Protein AF-A0A0U9HB97-F1 (afdb_monomer_lite)

Foldseek 3Di:
DDDFDKDADPVFDQPDVVGGDGIDGDDLFQWQWWWQDDPPDTFTDTDGDDPPDDLQNSLQVLCDAPVVRSTHRLDPNVWDWDWDDDPLEIEIETDDQDELDLDPSSVSSVLRSLVNSVSVRHQWYQYPNYDDQDRHPDRNVDIDGRDPDTPDDDDD

Sequence (156 aa):
MLKQPFFNNQEGIDFGQFGTIHELALTKTKAAYKLYSDEQNNLLVEVPLDEYTTIEEALAEMQIGEEDYNVFPTVPGKMEFSVVTRGEQLDISLDNEVVIEDSRTGTIMIEAILMTAKSFGYDFVKINNISGDRVGYYDVSEPLRVPDAVNPIMLH

Radius of gyration: 17.99 Å; chains: 1; bounding box: 45×34×54 Å

pLDDT: mean 87.19, std 12.48, range [35.88, 98.25]

Secondary structure (DSSP, 8-state):
-----EEEEEEEEE-GGG-EEEEEE-----EEEEEEE-SS-EEEEEEE--TT--HHHHHHHTT--BGGGTEE-SS-TT-EEEEEEETTEEEEEEES-----SSHHHHHHHHHHHHHHHHTT-SEEEEES-SSSEETTEETTSPEEPPSSSS-----

Organism: NCBI:txid171693

Structure (mmCIF, N/CA/C/O backbone):
data_AF-A0A0U9HB97-F1
#
_entry.id   AF-A0A0U9HB97-F1
#
loop_
_atom_site.group_PDB
_atom_site.id
_atom_site.type_symbol
_atom_site.label_atom_id
_atom_site.label_alt_id
_atom_site.label_comp_id
_atom_site.label_asym_id
_atom_site.label_entity_id
_atom_site.label_seq_id
_atom_site.pdbx_PDB_ins_code
_atom_site.Cartn_x
_atom_site.Cartn_y
_atom_site.Cartn_z
_atom_site.occupancy
_atom_site.B_iso_or_equiv
_atom_site.auth_seq_id
_atom_site.auth_comp_id
_atom_site.auth_asym_id
_atom_site.auth_atom_id
_atom_site.pdbx_PDB_model_num
ATOM 1 N N . MET A 1 1 ? -27.021 -5.650 8.195 1.00 35.88 1 MET A N 1
ATOM 2 C CA . MET A 1 1 ? -26.335 -5.334 9.465 1.00 35.88 1 MET A CA 1
ATOM 3 C C . MET A 1 1 ? -25.040 -6.126 9.492 1.00 35.88 1 MET A C 1
ATOM 5 O O . MET A 1 1 ? -25.099 -7.345 9.594 1.00 35.88 1 MET A O 1
ATOM 9 N N . LEU A 1 2 ? -23.902 -5.463 9.288 1.00 41.12 2 LEU A N 1
ATOM 10 C CA . LEU A 1 2 ? -22.579 -6.077 9.425 1.00 41.12 2 LEU A CA 1
ATOM 11 C C . LEU A 1 2 ? -22.306 -6.266 10.922 1.00 41.12 2 LEU A C 1
ATOM 13 O O . LEU A 1 2 ? -22.387 -5.305 11.683 1.00 41.12 2 LEU A O 1
ATOM 17 N N . LYS A 1 3 ? -22.054 -7.503 11.359 1.00 45.22 3 LYS A N 1
ATOM 18 C CA . LYS A 1 3 ? -21.590 -7.769 12.724 1.00 45.22 3 LYS A CA 1
ATOM 19 C C . LYS A 1 3 ? -20.150 -7.272 12.815 1.00 45.22 3 LYS A C 1
ATOM 21 O O . LYS A 1 3 ? -19.281 -7.846 12.166 1.00 45.22 3 LYS A O 1
ATOM 26 N N . GLN A 1 4 ? -19.916 -6.204 13.572 1.00 53.69 4 GLN A N 1
ATOM 27 C CA . GLN A 1 4 ? -18.555 -5.817 13.930 1.00 53.69 4 GLN A CA 1
ATOM 28 C C . GLN A 1 4 ? -17.955 -6.927 14.811 1.00 53.69 4 GLN A C 1
ATOM 30 O O . GLN A 1 4 ? -18.685 -7.536 15.598 1.00 53.69 4 GLN A O 1
ATOM 35 N N . PRO A 1 5 ? -16.673 -7.276 14.644 1.00 58.75 5 PRO A N 1
ATOM 36 C CA . PRO A 1 5 ? -16.002 -8.157 15.582 1.00 58.75 5 PRO A CA 1
ATOM 37 C C . PRO A 1 5 ? -15.849 -7.433 16.925 1.00 58.75 5 PRO A C 1
ATOM 39 O O . PRO A 1 5 ? -15.524 -6.250 16.966 1.00 58.75 5 PRO A O 1
ATOM 42 N N . PHE A 1 6 ? -16.089 -8.141 18.025 1.00 63.50 6 PHE A N 1
ATOM 43 C CA . PHE A 1 6 ? -15.960 -7.598 19.373 1.00 63.50 6 PHE A CA 1
ATOM 44 C C . PHE A 1 6 ? -15.144 -8.547 20.244 1.00 63.50 6 PHE A C 1
ATOM 46 O O . PHE A 1 6 ? -15.294 -9.769 20.147 1.00 63.50 6 PHE A O 1
ATOM 53 N N . PHE A 1 7 ? -14.304 -7.993 21.116 1.00 64.44 7 PHE A N 1
ATOM 54 C CA . PHE A 1 7 ? -13.754 -8.755 22.234 1.00 64.44 7 PHE A CA 1
ATOM 55 C C . PHE A 1 7 ? -14.769 -8.728 23.379 1.00 64.44 7 PHE A C 1
ATOM 57 O O . PHE A 1 7 ? -15.202 -7.648 23.777 1.00 64.44 7 PHE A O 1
ATOM 64 N N . ASN A 1 8 ? -15.150 -9.897 23.896 1.00 69.81 8 ASN A N 1
ATOM 65 C CA . ASN A 1 8 ? -16.140 -10.020 24.964 1.00 69.81 8 ASN A CA 1
ATOM 66 C C . ASN A 1 8 ? -15.488 -10.603 26.221 1.00 69.81 8 ASN A C 1
ATOM 68 O O . ASN A 1 8 ? -14.984 -11.727 26.186 1.00 69.81 8 ASN A O 1
ATOM 72 N N . ASN A 1 9 ? -15.532 -9.855 27.325 1.00 74.50 9 ASN A N 1
ATOM 73 C CA . ASN A 1 9 ? -15.156 -10.348 28.645 1.00 74.50 9 ASN A CA 1
ATOM 74 C C . ASN A 1 9 ? -16.341 -10.204 29.606 1.00 74.50 9 ASN A C 1
ATOM 76 O O . ASN A 1 9 ? -16.720 -9.093 29.979 1.00 74.50 9 ASN A O 1
ATOM 80 N N . GLN A 1 10 ? -16.895 -11.337 30.046 1.00 72.94 10 GLN A N 1
ATOM 81 C CA . GLN A 1 10 ? -18.055 -11.364 30.941 1.00 72.94 10 GLN A CA 1
ATOM 82 C C . GLN A 1 10 ? -17.775 -10.699 32.294 1.00 72.94 10 GLN A C 1
ATOM 84 O O . GLN A 1 10 ? -18.675 -10.081 32.856 1.00 72.94 10 GLN A O 1
ATOM 89 N N . GLU A 1 11 ? -16.539 -10.776 32.792 1.00 83.06 11 GLU A N 1
ATOM 90 C CA . GLU A 1 11 ? -16.145 -10.114 34.043 1.00 83.06 11 GLU A CA 1
ATOM 91 C C . GLU A 1 11 ? -15.939 -8.601 33.865 1.00 83.06 11 GLU A C 1
ATOM 93 O O . GLU A 1 11 ? -15.985 -7.849 34.836 1.00 83.06 11 GLU A O 1
ATOM 98 N N . GLY A 1 12 ? -15.782 -8.141 32.619 1.00 79.31 12 GLY A N 1
ATOM 99 C CA . GLY A 1 12 ? -15.389 -6.775 32.305 1.00 79.31 12 GLY A CA 1
ATOM 100 C C . GLY A 1 12 ? -13.933 -6.479 32.672 1.00 79.31 12 GLY A C 1
ATOM 101 O O . GLY A 1 12 ? -13.275 -7.219 33.400 1.00 79.31 12 GLY A O 1
ATOM 102 N N . ILE A 1 13 ? -13.394 -5.399 32.117 1.00 84.75 13 ILE A N 1
ATOM 103 C CA . ILE A 1 13 ? -12.067 -4.874 32.455 1.00 84.75 13 ILE A CA 1
ATOM 104 C C . ILE A 1 13 ? -12.270 -3.470 33.014 1.00 84.75 13 ILE A C 1
ATOM 106 O O . ILE A 1 13 ? -12.926 -2.647 32.377 1.00 84.75 13 ILE A O 1
ATOM 110 N N . ASP A 1 14 ? -11.742 -3.196 34.205 1.00 87.19 14 ASP A N 1
ATOM 111 C CA . ASP A 1 14 ? -11.797 -1.866 34.814 1.00 87.19 14 ASP A CA 1
ATOM 112 C C . ASP A 1 14 ? -10.724 -0.946 34.206 1.00 87.19 14 ASP A C 1
ATOM 114 O O . ASP A 1 14 ? -9.526 -1.198 34.339 1.00 87.19 14 ASP A O 1
ATOM 118 N N . PHE A 1 15 ? -11.161 0.126 33.541 1.00 86.56 15 PHE A N 1
ATOM 119 C CA . PHE A 1 15 ? -10.311 1.172 32.963 1.00 86.56 15 PHE A CA 1
ATOM 120 C C . PHE A 1 15 ? -10.223 2.421 33.862 1.00 86.56 15 PHE A C 1
ATOM 122 O O . PHE A 1 15 ? -9.933 3.530 33.399 1.00 86.56 15 PHE A O 1
ATOM 129 N N . GLY A 1 16 ? -10.478 2.268 35.164 1.00 86.62 16 GLY A N 1
ATOM 130 C CA . GLY A 1 16 ? -10.368 3.329 36.157 1.00 86.62 16 GLY A CA 1
ATOM 131 C C . GLY A 1 16 ? -11.415 4.415 35.928 1.00 86.62 16 GLY A C 1
ATOM 132 O O . GLY A 1 16 ? -12.612 4.186 36.075 1.00 86.62 16 GLY A O 1
ATOM 133 N N . GLN A 1 17 ? -10.980 5.617 35.542 1.00 85.56 17 GLN A N 1
ATOM 134 C CA . GLN A 1 17 ? -11.883 6.760 35.331 1.00 85.56 17 GLN A CA 1
ATOM 135 C C . GLN A 1 17 ? -12.908 6.553 34.204 1.00 85.56 17 GLN A C 1
ATOM 137 O O . GLN A 1 17 ? -13.912 7.259 34.154 1.00 85.56 17 GLN A O 1
ATOM 142 N N . PHE A 1 18 ? -12.659 5.596 33.307 1.00 79.25 18 PHE A N 1
ATOM 143 C CA . PHE A 1 18 ? -13.569 5.236 32.219 1.00 79.25 18 PHE A CA 1
ATOM 144 C C . PHE A 1 18 ? -14.548 4.111 32.601 1.00 79.25 18 PHE A C 1
ATOM 146 O O . PHE A 1 18 ? -15.438 3.789 31.817 1.00 79.25 18 PHE A O 1
ATOM 153 N N . GLY A 1 19 ? -14.423 3.554 33.812 1.00 88.31 19 GLY A N 1
ATOM 154 C CA . GLY A 1 19 ? -15.270 2.483 34.330 1.00 88.31 19 GLY A CA 1
ATOM 155 C C . GLY A 1 19 ? -14.962 1.107 33.738 1.00 88.31 19 GLY A C 1
ATOM 156 O O . GLY A 1 19 ? -13.938 0.887 33.091 1.00 88.31 19 GLY A O 1
ATOM 157 N N . THR A 1 20 ? -15.866 0.159 33.984 1.00 88.25 20 THR A N 1
ATOM 158 C CA . THR A 1 20 ? -15.747 -1.221 33.504 1.00 88.25 20 THR A CA 1
ATOM 159 C C . THR A 1 20 ? -16.248 -1.349 32.067 1.00 88.25 20 THR A C 1
ATOM 161 O O . THR A 1 20 ? -17.405 -1.050 31.773 1.00 88.25 20 THR A O 1
ATOM 164 N N . ILE A 1 21 ? -15.384 -1.832 31.176 1.00 85.06 21 ILE A N 1
ATOM 165 C CA . ILE A 1 21 ? -15.699 -2.107 29.772 1.00 85.06 21 ILE A CA 1
ATOM 166 C C . ILE A 1 21 ? -15.878 -3.617 29.598 1.00 85.06 21 ILE A C 1
ATOM 168 O O . ILE A 1 21 ? -14.998 -4.399 29.957 1.00 85.06 21 ILE A O 1
ATOM 172 N N . HIS A 1 22 ? -17.016 -4.029 29.039 1.00 82.50 22 HIS A N 1
ATOM 173 C CA . HIS A 1 22 ? -17.347 -5.442 28.789 1.00 82.50 22 HIS A CA 1
ATOM 174 C C . HIS A 1 22 ? -17.145 -5.859 27.329 1.00 82.50 22 HIS A C 1
ATOM 176 O O . HIS A 1 22 ? -16.932 -7.037 27.039 1.00 82.50 22 HIS A O 1
ATOM 182 N N . GLU A 1 23 ? -17.198 -4.885 26.420 1.00 79.31 23 GLU A N 1
ATOM 183 C CA . GLU A 1 23 ? -17.139 -5.095 24.983 1.00 79.31 23 GLU A CA 1
ATOM 184 C C . GLU A 1 23 ? -16.276 -4.008 24.335 1.00 79.31 23 GLU A C 1
ATOM 186 O O . GLU A 1 23 ? -16.447 -2.821 24.619 1.00 79.31 23 GLU A O 1
ATOM 191 N N . LEU A 1 24 ? -15.348 -4.415 23.469 1.00 74.56 24 LEU A N 1
ATOM 192 C CA . LEU A 1 24 ? -14.547 -3.501 22.656 1.00 74.56 24 LEU A CA 1
ATOM 193 C C . LEU A 1 24 ? -14.848 -3.758 21.181 1.00 74.56 24 LEU A C 1
ATOM 195 O O . LEU A 1 24 ? -14.612 -4.865 20.689 1.00 74.56 24 LEU A O 1
ATOM 199 N N . ALA A 1 25 ? -15.361 -2.740 20.489 1.00 68.19 25 ALA A N 1
ATOM 200 C CA . ALA A 1 25 ? -15.573 -2.788 19.048 1.00 68.19 25 ALA A CA 1
ATOM 201 C C . ALA A 1 25 ? -14.226 -2.838 18.329 1.00 68.19 25 ALA A C 1
ATOM 203 O O . ALA A 1 25 ? -13.415 -1.922 18.453 1.00 68.19 25 ALA A O 1
ATOM 204 N N . LEU A 1 26 ? -13.990 -3.903 17.567 1.00 64.31 26 LEU A N 1
ATOM 205 C CA . LEU A 1 26 ? -12.851 -3.988 16.666 1.00 64.31 26 LEU A CA 1
ATOM 206 C C . LEU A 1 26 ? -13.286 -3.409 15.319 1.00 64.31 26 LEU A C 1
ATOM 208 O O . LEU A 1 26 ? -13.838 -4.102 14.463 1.00 64.31 26 LEU A O 1
ATOM 212 N N . THR A 1 27 ? -13.068 -2.113 15.127 1.00 63.31 27 THR A N 1
ATOM 213 C CA . THR A 1 27 ? -13.231 -1.483 13.815 1.00 63.31 27 THR A CA 1
ATOM 214 C C . THR A 1 27 ? -12.015 -1.777 12.954 1.00 63.31 27 THR A C 1
ATOM 216 O O . THR A 1 27 ? -10.903 -1.372 13.278 1.00 63.31 27 THR A O 1
ATOM 219 N N . LYS A 1 28 ? -12.232 -2.474 11.835 1.00 67.12 28 LYS A N 1
ATOM 220 C CA . LYS A 1 28 ? -11.232 -2.590 10.774 1.00 67.12 28 LYS A CA 1
ATOM 221 C C . LYS A 1 28 ? -11.194 -1.242 10.052 1.00 67.12 28 LYS A C 1
ATOM 223 O O . LYS A 1 28 ? -12.081 -0.949 9.254 1.00 67.12 28 LYS A O 1
ATOM 228 N N . THR A 1 29 ? -10.245 -0.390 10.411 1.00 83.19 29 THR A N 1
ATOM 229 C CA . THR A 1 29 ? -10.062 0.912 9.768 1.00 83.19 29 THR A CA 1
ATOM 230 C C . THR A 1 29 ? -9.245 0.741 8.497 1.00 83.19 29 THR A C 1
ATOM 232 O O . THR A 1 29 ? -8.261 0.000 8.473 1.00 83.19 29 THR A O 1
ATOM 235 N N . LYS A 1 30 ? -9.669 1.416 7.426 1.00 94.62 30 LYS A N 1
ATOM 236 C CA . LYS A 1 30 ? -8.842 1.564 6.228 1.00 94.62 30 LYS A CA 1
ATOM 237 C C . LYS A 1 30 ? -7.597 2.357 6.607 1.00 94.62 30 LYS A C 1
ATOM 239 O O . LYS A 1 30 ? -7.680 3.288 7.409 1.00 94.62 30 LYS A O 1
ATOM 244 N N . ALA A 1 31 ? -6.461 1.978 6.048 1.00 95.94 31 ALA A N 1
ATOM 245 C CA . ALA A 1 31 ? -5.199 2.640 6.319 1.00 95.94 31 ALA A CA 1
ATOM 246 C C . ALA A 1 31 ? -4.316 2.645 5.072 1.00 95.94 31 ALA A C 1
ATOM 248 O O . ALA A 1 31 ? -4.285 1.672 4.317 1.00 95.94 31 ALA A O 1
ATOM 249 N N . ALA A 1 32 ? -3.571 3.731 4.896 1.00 97.31 32 ALA A N 1
ATOM 250 C CA . ALA A 1 32 ? -2.401 3.759 4.032 1.00 97.31 32 ALA A CA 1
ATOM 251 C C . ALA A 1 32 ? -1.169 3.405 4.870 1.00 97.31 32 ALA A C 1
ATOM 253 O O . ALA A 1 32 ? -1.092 3.768 6.041 1.00 97.31 32 ALA A O 1
ATOM 254 N N . TYR A 1 33 ? -0.196 2.709 4.288 1.00 97.50 33 TYR A N 1
ATOM 255 C CA . TYR A 1 33 ? 1.066 2.416 4.967 1.00 97.50 33 TYR A CA 1
ATOM 256 C C . TYR A 1 33 ? 2.197 3.288 4.421 1.00 97.50 33 TYR A C 1
ATOM 258 O O . TYR A 1 33 ? 2.492 3.266 3.225 1.00 97.50 33 TYR A O 1
ATOM 266 N N . LYS A 1 34 ? 2.841 4.044 5.314 1.00 97.62 34 LYS A N 1
ATOM 267 C CA . LYS A 1 34 ? 3.973 4.941 5.021 1.00 97.62 34 LYS A CA 1
ATOM 268 C C . LYS A 1 34 ? 5.227 4.487 5.771 1.00 97.62 34 LYS A C 1
ATOM 270 O O . LYS A 1 34 ? 5.152 3.610 6.629 1.00 97.62 34 LYS A O 1
ATOM 275 N N . LEU A 1 35 ? 6.383 5.063 5.448 1.00 97.06 35 LEU A N 1
ATOM 276 C CA . LEU A 1 35 ? 7.653 4.707 6.075 1.00 97.06 35 LEU A CA 1
ATOM 277 C C . LEU A 1 35 ? 7.959 5.689 7.202 1.00 97.06 35 LEU A C 1
ATOM 279 O O . LEU A 1 35 ? 8.272 6.843 6.942 1.00 97.06 35 LEU A O 1
ATOM 283 N N . TYR A 1 36 ? 7.946 5.225 8.443 1.00 96.19 36 TYR A N 1
ATOM 284 C CA . TYR A 1 36 ? 8.617 5.917 9.533 1.00 96.19 36 TYR A CA 1
ATOM 285 C C . TYR A 1 36 ? 10.107 5.565 9.511 1.00 96.19 36 TYR A C 1
ATOM 287 O O . TYR A 1 36 ? 10.465 4.382 9.519 1.00 96.19 36 TYR A O 1
ATOM 295 N N . SER A 1 37 ? 10.978 6.572 9.498 1.00 94.19 37 SER A N 1
ATOM 296 C CA . SER A 1 37 ? 12.426 6.359 9.525 1.00 94.19 37 SER A CA 1
ATOM 297 C C . SER A 1 37 ? 13.119 7.330 10.470 1.00 94.19 37 SER A C 1
ATOM 299 O O . SER A 1 37 ? 13.044 8.538 10.283 1.00 94.19 37 SER A O 1
ATOM 301 N N . ASP A 1 38 ? 13.886 6.799 11.418 1.00 92.88 38 ASP A N 1
ATOM 302 C CA . ASP A 1 38 ? 14.805 7.569 12.262 1.00 92.88 38 ASP A CA 1
ATOM 303 C C . ASP A 1 38 ? 16.223 6.964 12.217 1.00 92.88 38 ASP A C 1
ATOM 305 O O . ASP A 1 38 ? 16.525 6.125 11.365 1.00 92.88 38 ASP A O 1
ATOM 309 N N . GLU A 1 39 ? 17.125 7.404 13.099 1.00 88.12 39 GLU A N 1
ATOM 310 C CA . GLU A 1 39 ? 18.510 6.906 13.137 1.00 88.12 39 GLU A CA 1
ATOM 311 C C . GLU A 1 39 ? 18.619 5.392 13.399 1.00 88.12 39 GLU A C 1
ATOM 313 O O . GLU A 1 39 ? 19.646 4.785 13.094 1.00 88.12 39 GLU A O 1
ATOM 318 N N . GLN A 1 40 ? 17.594 4.779 13.993 1.00 85.62 40 GLN A N 1
ATOM 319 C CA . GLN A 1 40 ? 17.631 3.420 14.537 1.00 85.62 40 GLN A CA 1
ATOM 320 C C . GLN A 1 40 ? 16.607 2.494 13.873 1.00 85.62 40 GLN A C 1
ATOM 322 O O . GLN A 1 40 ? 16.800 1.278 13.859 1.00 85.62 40 GLN A O 1
ATOM 327 N N . ASN A 1 41 ? 15.536 3.050 13.309 1.00 84.56 41 ASN A N 1
ATOM 328 C CA . ASN A 1 41 ? 14.358 2.312 12.885 1.00 84.56 41 ASN A CA 1
ATOM 329 C C . ASN A 1 41 ? 13.956 2.671 11.455 1.00 84.56 41 ASN A C 1
ATOM 331 O O . ASN A 1 41 ? 14.014 3.823 11.040 1.00 84.56 41 ASN A O 1
ATOM 335 N N . ASN A 1 42 ? 13.496 1.660 10.719 1.00 90.25 42 ASN A N 1
ATOM 336 C CA . ASN A 1 42 ? 12.754 1.806 9.471 1.00 90.25 42 ASN A CA 1
ATOM 337 C C . ASN A 1 42 ? 11.518 0.920 9.600 1.00 90.25 42 ASN A C 1
ATOM 339 O O . ASN A 1 42 ? 11.651 -0.304 9.636 1.00 90.25 42 ASN A O 1
ATOM 343 N N . LEU A 1 43 ? 10.346 1.527 9.745 1.00 94.19 43 LEU A N 1
ATOM 344 C CA . LEU A 1 43 ? 9.105 0.828 10.060 1.00 94.19 43 LEU A CA 1
ATOM 345 C C . LEU A 1 43 ? 8.001 1.298 9.127 1.00 94.19 43 LEU A C 1
ATOM 347 O O . LEU A 1 43 ? 7.792 2.496 8.959 1.00 94.19 43 LEU A O 1
ATOM 351 N N . LEU A 1 44 ? 7.245 0.360 8.570 1.00 96.19 44 LEU A N 1
ATOM 352 C CA . LEU A 1 44 ? 5.965 0.689 7.965 1.00 96.19 44 LEU A CA 1
ATOM 353 C C . LEU A 1 44 ? 4.958 1.010 9.068 1.00 96.19 44 LEU A C 1
ATOM 355 O O . LEU A 1 44 ? 4.736 0.201 9.971 1.00 96.19 44 LEU A O 1
ATOM 359 N N . VAL A 1 45 ? 4.357 2.189 8.993 1.00 95.19 45 VAL A N 1
ATOM 360 C CA . VAL A 1 45 ? 3.366 2.675 9.955 1.00 95.19 45 VAL A CA 1
ATOM 361 C C . VAL A 1 45 ? 2.025 2.867 9.271 1.00 95.19 45 VAL A C 1
ATOM 363 O O . VAL A 1 45 ? 1.960 3.228 8.095 1.00 95.19 45 VAL A O 1
ATOM 366 N N . GLU A 1 46 ? 0.958 2.597 10.014 1.00 94.25 46 GLU A N 1
ATOM 367 C CA . GLU A 1 46 ? -0.407 2.817 9.555 1.00 94.25 46 GLU A CA 1
ATOM 368 C C . GLU A 1 46 ? -0.780 4.298 9.662 1.00 94.25 46 GLU A C 1
ATOM 370 O O . GLU A 1 46 ? -0.573 4.939 10.692 1.00 94.25 46 GLU A O 1
ATOM 375 N N . VAL A 1 47 ? -1.354 4.828 8.589 1.00 94.62 47 VAL A N 1
ATOM 376 C CA . VAL A 1 47 ? -1.976 6.148 8.527 1.00 94.62 47 VAL A CA 1
ATOM 377 C C . VAL A 1 47 ? -3.476 5.914 8.374 1.00 94.62 47 VAL A C 1
ATOM 379 O O . VAL A 1 47 ? -3.905 5.455 7.309 1.00 94.62 47 VAL A O 1
ATOM 382 N N . PRO A 1 48 ? -4.277 6.143 9.432 1.00 94.38 48 PRO A N 1
ATOM 383 C CA . PRO A 1 48 ? -5.716 5.922 9.389 1.00 94.38 48 PRO A CA 1
ATOM 384 C C . PRO A 1 48 ? -6.380 6.769 8.303 1.00 94.38 48 PRO A C 1
ATOM 386 O O . PRO A 1 48 ? -6.088 7.955 8.172 1.00 94.38 48 PRO A O 1
ATOM 389 N N . LEU A 1 49 ? -7.296 6.159 7.557 1.00 95.38 49 LEU A N 1
ATOM 390 C CA . LEU A 1 49 ? -8.082 6.813 6.514 1.00 95.38 49 LEU A CA 1
ATOM 391 C C . LEU A 1 49 ? -9.562 6.838 6.894 1.00 95.38 49 LEU A C 1
ATOM 393 O O . LEU A 1 49 ? -10.038 6.011 7.679 1.00 95.38 49 LEU A O 1
ATOM 397 N N . ASP A 1 50 ? -10.302 7.758 6.281 1.00 92.69 50 ASP A N 1
ATOM 398 C CA . ASP A 1 50 ? -11.751 7.809 6.416 1.00 92.69 50 ASP A CA 1
ATOM 399 C C . ASP A 1 50 ? -12.411 6.541 5.846 1.00 92.69 50 ASP A C 1
ATOM 401 O O . ASP A 1 50 ? -11.941 5.908 4.897 1.00 92.69 50 ASP A O 1
ATOM 405 N N . GLU A 1 51 ? -13.568 6.166 6.400 1.00 87.44 51 GLU A N 1
ATOM 406 C CA . GLU A 1 51 ? -14.295 4.951 5.994 1.00 87.44 51 GLU A CA 1
ATOM 407 C C . GLU A 1 51 ? -14.648 4.949 4.494 1.00 87.44 51 GLU A C 1
ATOM 409 O O . GLU A 1 51 ? -14.674 3.897 3.845 1.00 87.44 51 GLU A O 1
ATOM 414 N N . TYR A 1 52 ? -14.882 6.133 3.925 1.00 91.19 52 TYR A N 1
ATOM 415 C CA . TYR A 1 52 ? -15.279 6.315 2.531 1.00 91.19 52 TYR A CA 1
ATOM 416 C C . TYR A 1 52 ? -14.103 6.463 1.563 1.00 91.19 52 TYR A C 1
ATOM 418 O O . TYR A 1 52 ? -14.343 6.455 0.358 1.00 91.19 52 TYR A O 1
ATOM 426 N N . THR A 1 53 ? -12.862 6.531 2.058 1.00 95.56 53 THR A N 1
ATOM 427 C CA . THR A 1 53 ? -11.669 6.608 1.209 1.00 95.56 53 THR A CA 1
ATOM 428 C C . THR A 1 53 ? -11.594 5.385 0.297 1.00 95.56 53 THR A C 1
ATOM 430 O O . THR A 1 53 ? -11.817 4.245 0.726 1.00 95.56 53 THR A O 1
ATOM 433 N N . THR A 1 54 ? -11.332 5.624 -0.980 1.00 95.69 54 THR A N 1
ATOM 434 C CA . THR A 1 54 ? -11.133 4.610 -2.021 1.00 95.69 54 THR A CA 1
ATOM 435 C C . THR A 1 54 ? -9.703 4.070 -1.994 1.00 95.69 54 THR A C 1
ATOM 437 O O . THR A 1 54 ? -8.823 4.630 -1.339 1.00 95.69 54 THR A O 1
ATOM 440 N N . ILE A 1 55 ? -9.454 2.944 -2.668 1.00 96.12 55 ILE A N 1
ATOM 441 C CA . ILE A 1 55 ? -8.101 2.371 -2.703 1.00 96.12 55 ILE A CA 1
ATOM 442 C C . ILE A 1 55 ? -7.161 3.251 -3.540 1.00 96.12 55 ILE A C 1
ATOM 444 O O . ILE A 1 55 ? -5.989 3.387 -3.212 1.00 96.12 55 ILE A O 1
ATOM 448 N N . GLU A 1 56 ? -7.687 3.914 -4.567 1.00 95.19 56 GLU A N 1
ATOM 449 C CA . GLU A 1 56 ? -6.991 4.893 -5.395 1.00 95.19 56 GLU A CA 1
ATOM 450 C C . GLU A 1 56 ? -6.543 6.103 -4.571 1.00 95.19 56 GLU A C 1
ATOM 452 O O . GLU A 1 56 ? -5.380 6.499 -4.632 1.00 95.19 56 GLU A O 1
ATOM 457 N N . GLU A 1 57 ? -7.439 6.654 -3.750 1.00 95.88 57 GLU A N 1
ATOM 458 C CA . GLU A 1 57 ? -7.108 7.747 -2.830 1.00 95.88 57 GLU A CA 1
ATOM 459 C C . GLU A 1 57 ? -6.080 7.308 -1.780 1.00 95.88 57 GLU A C 1
ATOM 461 O O . GLU A 1 57 ? -5.183 8.078 -1.454 1.00 95.88 57 GLU A O 1
ATOM 466 N N . ALA A 1 58 ? -6.145 6.066 -1.291 1.00 96.81 58 ALA A N 1
ATOM 467 C CA . ALA A 1 58 ? -5.139 5.537 -0.371 1.00 96.81 58 ALA A CA 1
ATOM 468 C C . ALA A 1 58 ? -3.752 5.401 -1.023 1.00 96.81 58 ALA A C 1
ATOM 470 O O . ALA A 1 58 ? -2.746 5.726 -0.397 1.00 96.81 58 ALA A O 1
ATOM 471 N N . LEU A 1 59 ? -3.683 4.952 -2.281 1.00 95.75 59 LEU A N 1
ATOM 472 C CA . LEU A 1 59 ? -2.428 4.902 -3.039 1.00 95.75 59 LEU A CA 1
ATOM 473 C C . LEU A 1 59 ? -1.873 6.309 -3.305 1.00 95.75 59 LEU A C 1
ATOM 475 O O . LEU A 1 59 ? -0.658 6.498 -3.259 1.00 95.75 59 LEU A O 1
ATOM 479 N N . ALA A 1 60 ? -2.741 7.298 -3.535 1.00 95.06 60 ALA A N 1
ATOM 480 C CA . ALA A 1 60 ? -2.342 8.700 -3.631 1.00 95.06 60 ALA A CA 1
ATOM 481 C C . ALA A 1 60 ? -1.839 9.246 -2.282 1.00 95.06 60 ALA A C 1
ATOM 483 O O . ALA A 1 60 ? -0.833 9.946 -2.242 1.00 95.06 60 ALA A O 1
ATOM 484 N N . GLU A 1 61 ? -2.464 8.874 -1.164 1.00 96.56 61 GLU A N 1
ATOM 485 C CA . GLU A 1 61 ? -2.013 9.266 0.177 1.00 96.56 61 GLU A CA 1
ATOM 486 C C . GLU A 1 61 ? -0.599 8.746 0.487 1.00 96.56 61 GLU A C 1
ATOM 488 O O . GLU A 1 61 ? 0.215 9.446 1.088 1.00 96.56 61 GLU A O 1
ATOM 493 N N . MET A 1 62 ? -0.247 7.549 0.005 1.00 97.06 62 MET A N 1
ATOM 494 C CA . MET A 1 62 ? 1.105 6.977 0.138 1.00 97.06 62 MET A CA 1
ATOM 495 C C . MET A 1 62 ? 2.198 7.777 -0.596 1.00 97.06 62 MET A C 1
ATOM 497 O O . MET A 1 62 ? 3.387 7.530 -0.374 1.00 97.06 62 MET A O 1
ATOM 501 N N . GLN A 1 63 ? 1.814 8.728 -1.453 1.00 95.81 63 GLN A N 1
ATOM 502 C CA . GLN A 1 63 ? 2.720 9.648 -2.143 1.00 95.81 63 GLN A CA 1
ATOM 503 C C . GLN A 1 63 ? 3.072 10.892 -1.328 1.00 95.81 63 GLN A C 1
ATOM 505 O O . GLN A 1 63 ? 3.991 11.630 -1.693 1.00 95.81 63 GLN A O 1
ATOM 510 N N . ILE A 1 64 ? 2.346 11.137 -0.238 1.00 96.06 64 ILE A N 1
ATOM 511 C CA . ILE A 1 64 ? 2.457 12.343 0.573 1.00 96.06 64 ILE A CA 1
ATOM 512 C C . ILE A 1 64 ? 3.232 12.014 1.852 1.00 96.06 64 ILE A C 1
ATOM 514 O O . ILE A 1 64 ? 2.844 11.142 2.632 1.00 96.06 64 ILE A O 1
ATOM 518 N N . GLY A 1 65 ? 4.339 12.724 2.066 1.00 94.81 65 GLY A N 1
ATOM 519 C CA . GLY A 1 65 ? 5.131 12.651 3.292 1.00 94.81 65 GLY A CA 1
ATOM 520 C C . GLY A 1 65 ? 4.691 13.660 4.349 1.00 94.81 65 GLY A C 1
ATOM 521 O O . GLY A 1 65 ? 4.154 14.721 4.038 1.00 94.81 65 GLY A O 1
ATOM 522 N N . GLU A 1 66 ? 5.001 13.341 5.598 1.00 94.75 66 GLU A N 1
ATOM 523 C CA . GLU A 1 66 ? 4.852 14.188 6.779 1.00 94.75 66 GLU A CA 1
ATOM 524 C C . GLU A 1 66 ? 6.220 14.255 7.482 1.00 94.75 66 GLU A C 1
ATOM 526 O O . GLU A 1 66 ? 6.436 13.701 8.562 1.00 94.75 66 GLU A O 1
ATOM 531 N N . GLU A 1 67 ? 7.189 14.886 6.812 1.00 93.06 67 GLU A N 1
ATOM 532 C CA . GLU A 1 67 ? 8.610 14.847 7.197 1.00 93.06 67 GLU A CA 1
ATOM 533 C C . GLU A 1 67 ? 8.877 15.420 8.596 1.00 93.06 67 GLU A C 1
ATOM 535 O O . GLU A 1 67 ? 9.759 14.925 9.295 1.00 93.06 67 GLU A O 1
ATOM 540 N N . ASP A 1 68 ? 8.067 16.383 9.051 1.00 94.38 68 ASP A N 1
ATOM 541 C CA . ASP A 1 68 ? 8.126 16.931 10.416 1.00 94.38 68 ASP A CA 1
ATOM 542 C C . ASP A 1 68 ? 7.918 15.854 11.503 1.00 94.38 68 ASP A C 1
ATOM 544 O O . ASP A 1 68 ? 8.329 16.036 12.651 1.00 94.38 68 ASP A O 1
ATOM 548 N N . TYR A 1 69 ? 7.310 14.719 11.142 1.00 93.56 69 TYR A N 1
ATOM 549 C CA . TYR A 1 69 ? 7.075 13.561 12.006 1.00 93.56 69 TYR A CA 1
ATOM 550 C C . TYR A 1 69 ? 7.931 12.342 11.628 1.00 93.56 69 TYR A C 1
ATOM 552 O O . TYR A 1 69 ? 7.674 11.242 12.118 1.00 93.56 69 TYR A O 1
ATOM 560 N N . ASN A 1 70 ? 8.952 12.517 10.780 1.00 96.38 70 ASN A N 1
ATOM 561 C CA . ASN A 1 70 ? 9.780 11.436 10.232 1.00 96.38 70 ASN A CA 1
ATOM 562 C C . ASN A 1 70 ? 8.978 10.363 9.470 1.00 96.38 70 ASN A C 1
ATOM 564 O O . ASN A 1 70 ? 9.391 9.201 9.408 1.00 96.38 70 ASN A O 1
ATOM 568 N N . VAL A 1 71 ? 7.828 10.739 8.899 1.00 96.69 71 VAL A N 1
ATOM 569 C CA . VAL A 1 71 ? 6.999 9.853 8.078 1.00 96.69 71 VAL A CA 1
ATOM 570 C C . VAL A 1 71 ? 7.170 10.233 6.613 1.00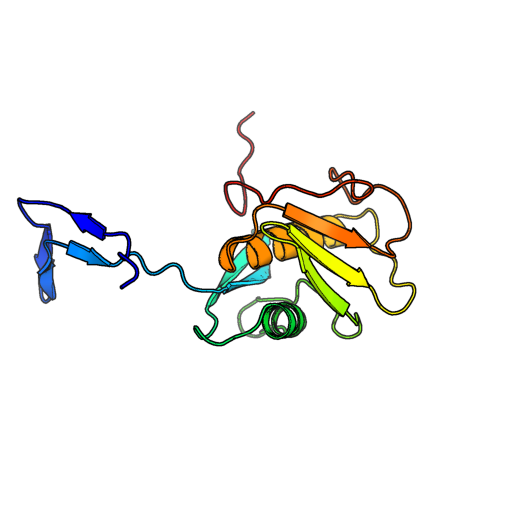 96.69 71 VAL A C 1
ATOM 572 O O . VAL A 1 71 ? 6.835 11.332 6.182 1.00 96.69 71 VAL A O 1
ATOM 575 N N . PHE A 1 72 ? 7.696 9.303 5.832 1.00 96.94 72 PHE A N 1
ATOM 576 C CA . PHE A 1 72 ? 8.088 9.490 4.444 1.00 96.94 72 PHE A CA 1
A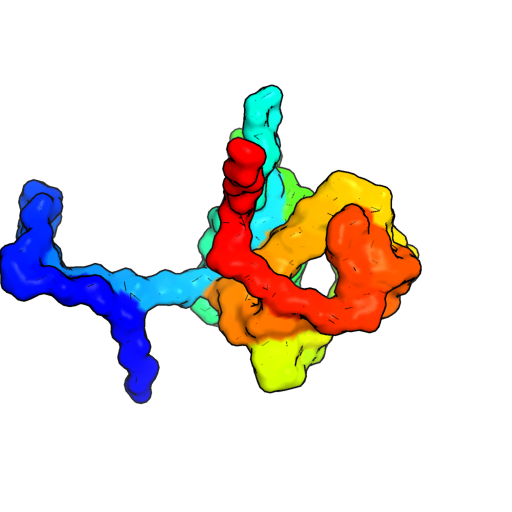TOM 577 C C . PHE A 1 72 ? 7.156 8.721 3.500 1.00 96.94 72 PHE A C 1
ATOM 579 O O . PHE A 1 72 ? 6.616 7.671 3.877 1.00 96.94 72 PHE A O 1
ATOM 586 N N . PRO A 1 73 ? 6.973 9.212 2.261 1.00 96.75 73 PRO A N 1
ATOM 587 C CA . PRO A 1 73 ? 6.150 8.530 1.276 1.00 96.75 73 PRO A CA 1
ATOM 588 C C . PRO A 1 73 ? 6.760 7.171 0.913 1.00 96.75 73 PRO A C 1
ATOM 590 O O . PRO A 1 73 ? 7.973 7.033 0.748 1.00 96.75 73 PRO A O 1
ATOM 593 N N . THR A 1 74 ? 5.906 6.161 0.776 1.00 96.00 74 THR A N 1
ATOM 594 C CA . THR A 1 74 ? 6.280 4.811 0.318 1.00 96.00 74 THR A CA 1
ATOM 595 C C . THR A 1 74 ? 6.070 4.639 -1.176 1.00 96.00 74 THR A C 1
ATOM 597 O O . THR A 1 74 ? 6.638 3.725 -1.766 1.00 96.00 74 THR A O 1
ATOM 600 N N . VAL A 1 75 ? 5.299 5.535 -1.796 1.00 93.44 75 VAL A N 1
ATOM 601 C CA . VAL A 1 75 ? 5.063 5.575 -3.236 1.00 93.44 75 VAL A CA 1
ATOM 602 C C . VAL A 1 75 ? 5.645 6.871 -3.813 1.00 93.44 75 VAL A C 1
ATOM 60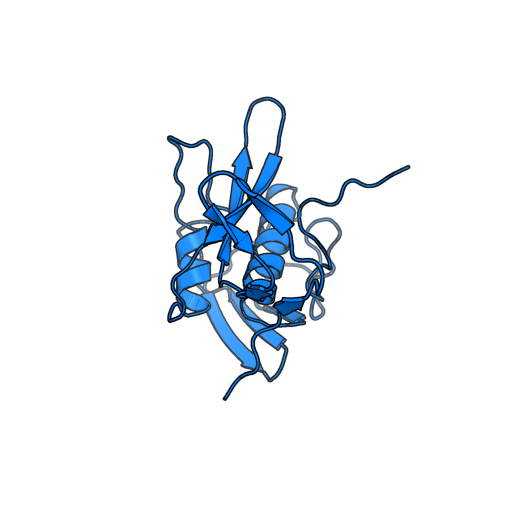4 O O . VAL A 1 75 ? 5.421 7.945 -3.261 1.00 93.44 75 VAL A O 1
ATOM 607 N N . PRO A 1 76 ? 6.379 6.831 -4.936 1.00 89.56 76 PRO A N 1
ATOM 608 C CA . PRO A 1 76 ? 6.862 8.044 -5.590 1.00 89.56 76 PRO A CA 1
ATOM 609 C C . PRO A 1 76 ? 5.712 8.949 -6.062 1.00 89.56 76 PRO A C 1
ATOM 611 O O . PRO A 1 76 ? 4.844 8.508 -6.807 1.00 89.56 76 PRO A O 1
ATOM 614 N N . GLY A 1 77 ? 5.747 10.245 -5.735 1.00 85.81 77 GLY A N 1
ATOM 615 C CA . GLY A 1 77 ? 4.657 11.191 -6.050 1.00 85.81 77 GLY A CA 1
ATOM 616 C C . GLY A 1 77 ? 4.433 11.558 -7.522 1.00 85.81 77 GLY A C 1
ATOM 617 O O . GLY A 1 77 ? 3.663 12.463 -7.818 1.00 85.81 77 GLY A O 1
ATOM 618 N N . LYS A 1 78 ? 5.120 10.898 -8.458 1.00 82.50 78 LYS A N 1
ATOM 619 C CA . LYS A 1 78 ? 4.854 10.990 -9.908 1.00 82.50 78 LYS A CA 1
ATOM 620 C C . LYS A 1 78 ? 4.380 9.661 -10.497 1.00 82.50 78 LYS A C 1
ATOM 622 O O . LYS A 1 78 ? 4.274 9.546 -11.713 1.00 82.50 78 LYS A O 1
ATOM 627 N N . MET A 1 79 ? 4.189 8.649 -9.655 1.00 85.62 79 MET A N 1
ATOM 628 C CA . MET A 1 79 ? 3.708 7.348 -10.086 1.00 85.62 79 MET A CA 1
ATOM 629 C C . MET A 1 79 ? 2.199 7.448 -10.295 1.00 85.62 79 MET A C 1
ATOM 631 O O . MET A 1 79 ? 1.454 7.778 -9.373 1.00 85.62 79 MET A O 1
ATOM 635 N N . GLU A 1 80 ? 1.765 7.211 -11.523 1.00 87.94 80 GLU A N 1
ATOM 636 C CA . GLU A 1 80 ? 0.352 7.139 -11.870 1.00 87.94 80 GLU A CA 1
ATOM 637 C C . GLU A 1 80 ? -0.094 5.676 -11.807 1.00 87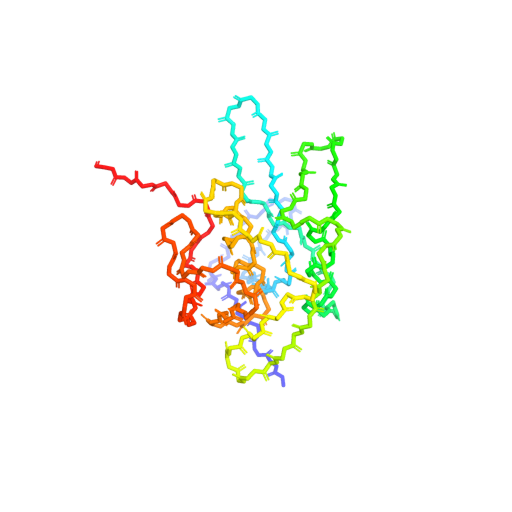.94 80 GLU A C 1
ATOM 639 O O . GLU A 1 80 ? 0.666 4.763 -12.141 1.00 87.94 80 GLU A O 1
ATOM 644 N N . PHE A 1 81 ? -1.322 5.456 -11.343 1.00 87.94 81 PHE A N 1
ATOM 645 C CA . PHE A 1 81 ? -1.889 4.126 -11.181 1.00 87.94 81 PHE A CA 1
ATOM 646 C C . PHE A 1 81 ? -3.297 4.073 -11.741 1.00 87.94 81 PHE A C 1
ATOM 648 O O . PHE A 1 81 ? -4.105 4.975 -11.514 1.00 87.94 81 PHE A O 1
ATOM 655 N N . SER A 1 82 ? -3.625 2.930 -12.325 1.00 91.81 82 SER A N 1
ATOM 656 C CA . SER A 1 82 ? -5.002 2.496 -12.504 1.00 91.81 82 SER A CA 1
ATOM 657 C C . SER A 1 82 ? -5.232 1.202 -11.736 1.00 91.81 82 SER A C 1
ATOM 659 O O . SER A 1 82 ? -4.358 0.333 -11.676 1.00 91.81 82 SER A O 1
ATOM 661 N N . VAL A 1 83 ? -6.406 1.065 -11.122 1.00 94.94 83 VAL A N 1
ATOM 662 C CA . VAL A 1 83 ? -6.748 -0.126 -10.342 1.00 94.94 83 VAL A CA 1
ATOM 663 C C . VAL A 1 83 ? -8.024 -0.779 -10.847 1.00 94.94 83 VAL A C 1
ATOM 665 O O . VAL A 1 83 ? -8.942 -0.121 -11.336 1.00 94.94 83 VAL A O 1
ATOM 668 N N . VAL A 1 84 ? -8.081 -2.102 -10.732 1.00 96.44 84 VAL A N 1
ATOM 669 C CA . VAL A 1 84 ? -9.262 -2.902 -11.051 1.00 96.44 84 VAL A CA 1
ATOM 670 C C . VAL A 1 84 ? -9.468 -3.935 -9.953 1.00 96.44 84 VAL A C 1
ATOM 672 O O . VAL A 1 84 ? -8.593 -4.750 -9.671 1.00 96.44 84 VAL A O 1
ATOM 675 N N . THR A 1 85 ? -10.658 -3.948 -9.362 1.00 94.94 85 THR A N 1
ATOM 676 C CA . THR A 1 85 ? -11.040 -4.965 -8.379 1.00 94.94 85 THR A CA 1
ATOM 677 C C . THR A 1 85 ? -11.559 -6.227 -9.068 1.00 94.94 85 THR A C 1
ATOM 679 O O . THR A 1 85 ? -12.471 -6.167 -9.897 1.00 94.94 85 THR A O 1
ATOM 682 N N . ARG A 1 86 ? -11.024 -7.392 -8.685 1.00 93.06 86 ARG A N 1
ATOM 683 C CA . ARG A 1 86 ? -11.448 -8.718 -9.162 1.00 93.06 86 ARG A CA 1
ATOM 684 C C . ARG A 1 86 ? -11.711 -9.655 -7.985 1.00 93.06 86 ARG A C 1
ATOM 686 O O . ARG A 1 86 ? -10.884 -10.492 -7.635 1.00 93.06 86 ARG A O 1
ATOM 693 N N . GLY A 1 87 ? -12.887 -9.522 -7.373 1.00 93.50 87 GLY A N 1
ATOM 694 C CA . GLY A 1 87 ? -13.233 -10.288 -6.173 1.00 93.50 87 GLY A CA 1
ATOM 695 C C . GLY A 1 87 ? -12.326 -9.901 -5.005 1.00 93.50 87 GLY A C 1
ATOM 696 O O . GLY A 1 87 ? -12.344 -8.751 -4.581 1.00 93.50 87 GLY A O 1
ATOM 697 N N . GLU A 1 88 ? -11.529 -10.850 -4.519 1.00 94.69 88 GLU A N 1
ATOM 698 C CA . GLU A 1 88 ? -10.576 -10.664 -3.410 1.00 94.69 88 GLU A CA 1
ATOM 699 C C . GLU A 1 88 ? -9.196 -10.159 -3.877 1.00 94.69 88 GLU A C 1
ATOM 701 O O . GLU A 1 88 ? -8.317 -9.909 -3.050 1.00 94.69 88 GLU A O 1
ATOM 706 N N . GLN A 1 89 ? -8.993 -9.993 -5.190 1.00 98.19 89 GLN A N 1
ATOM 707 C CA . GLN A 1 89 ? -7.749 -9.498 -5.779 1.00 98.19 89 GLN A CA 1
ATOM 708 C C . GLN A 1 89 ? -7.870 -8.032 -6.218 1.00 98.19 89 GLN A C 1
ATOM 710 O O . GLN A 1 89 ? -8.859 -7.635 -6.844 1.00 98.19 89 GLN A O 1
ATOM 715 N N . LEU A 1 90 ? -6.827 -7.252 -5.937 1.00 98.25 90 LEU A N 1
ATOM 716 C CA . LEU A 1 90 ? -6.614 -5.906 -6.460 1.00 98.25 90 LEU A CA 1
ATOM 717 C C . LEU A 1 90 ? -5.576 -5.946 -7.589 1.00 98.25 90 LEU A C 1
ATOM 719 O O . LEU A 1 90 ? -4.414 -6.275 -7.354 1.00 98.25 90 LEU A O 1
ATOM 723 N N . ASP A 1 91 ? -5.975 -5.581 -8.802 1.00 97.31 91 ASP A N 1
ATOM 724 C CA . ASP A 1 91 ? -5.042 -5.391 -9.912 1.00 97.31 91 ASP A CA 1
ATOM 725 C C . ASP A 1 91 ? -4.615 -3.925 -9.945 1.00 97.31 91 ASP A C 1
ATOM 727 O O . ASP A 1 91 ? -5.464 -3.048 -10.075 1.00 97.31 91 ASP A O 1
ATOM 731 N N . ILE A 1 92 ? -3.314 -3.660 -9.863 1.00 94.88 92 ILE A N 1
ATOM 732 C CA . ILE A 1 92 ? -2.718 -2.326 -9.967 1.00 94.88 92 ILE A CA 1
ATOM 733 C C . ILE A 1 92 ? -1.889 -2.290 -11.247 1.00 94.88 92 ILE A C 1
ATOM 735 O O . ILE A 1 92 ? -1.023 -3.138 -11.445 1.00 94.88 92 ILE A O 1
ATOM 739 N N . SER A 1 93 ? -2.134 -1.321 -12.121 1.00 92.69 93 SER A N 1
ATOM 740 C CA . SER A 1 93 ? -1.312 -1.081 -13.308 1.00 92.69 93 SER A CA 1
ATOM 741 C C . SER A 1 93 ? -0.575 0.238 -13.144 1.00 92.69 93 SER A C 1
ATOM 743 O O . SER A 1 93 ? -1.193 1.247 -12.808 1.00 92.69 93 SER A O 1
ATOM 745 N N . LEU A 1 94 ? 0.740 0.210 -13.354 1.00 87.62 94 LEU A N 1
ATOM 746 C CA . LEU A 1 94 ? 1.572 1.408 -13.344 1.00 87.62 94 LEU A CA 1
ATOM 747 C C . LEU A 1 94 ? 1.434 2.109 -14.696 1.00 87.62 94 LEU A C 1
ATOM 749 O O . LEU A 1 94 ? 1.663 1.492 -15.744 1.00 87.62 94 LEU A O 1
ATOM 753 N N . ASP A 1 95 ? 1.035 3.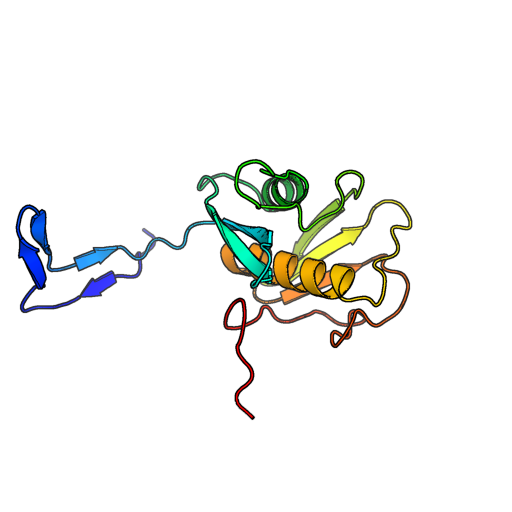376 -14.660 1.00 77.88 95 ASP A N 1
ATOM 754 C CA . ASP A 1 95 ? 0.926 4.220 -15.840 1.00 77.88 95 ASP A CA 1
ATOM 755 C C . ASP A 1 95 ? 2.243 4.991 -16.010 1.00 77.88 95 ASP A C 1
ATOM 757 O O . ASP A 1 95 ? 2.788 5.560 -15.057 1.00 77.88 95 ASP A O 1
ATOM 761 N N . ASN A 1 96 ? 2.760 4.994 -17.244 1.00 65.56 96 ASN A N 1
ATOM 762 C CA . ASN A 1 96 ? 4.143 5.337 -17.609 1.00 65.56 96 ASN A CA 1
ATOM 763 C C . ASN A 1 96 ? 5.122 4.231 -17.174 1.00 65.56 96 ASN A C 1
ATOM 765 O O . ASN A 1 96 ? 4.906 3.602 -16.151 1.00 65.56 96 ASN A O 1
ATOM 769 N N . GLU A 1 97 ? 6.169 3.944 -17.956 1.00 60.25 97 GLU A N 1
ATOM 770 C CA . GLU A 1 97 ? 7.180 2.894 -17.699 1.00 60.25 97 GLU A CA 1
ATOM 771 C C . GLU A 1 97 ? 7.980 3.147 -16.399 1.00 60.25 97 GLU A C 1
ATOM 773 O O . GLU A 1 97 ? 9.186 3.398 -16.409 1.00 60.25 97 GLU A O 1
ATOM 778 N N . VAL A 1 98 ? 7.307 3.144 -15.251 1.00 63.06 98 VAL A N 1
ATOM 779 C CA . VAL A 1 98 ? 7.898 3.358 -13.945 1.00 63.06 98 VAL A CA 1
ATOM 780 C C . VAL A 1 98 ? 8.519 2.040 -13.522 1.00 63.06 98 VAL A C 1
ATOM 782 O O . VAL A 1 98 ? 7.849 1.070 -13.170 1.00 63.06 98 VAL A O 1
ATOM 785 N N . VAL A 1 99 ? 9.843 2.019 -13.587 1.00 68.62 99 VAL A N 1
ATOM 786 C CA . VAL A 1 99 ? 10.662 0.906 -13.127 1.00 68.62 99 VAL A CA 1
ATOM 787 C C . VAL A 1 99 ? 10.625 0.889 -11.604 1.00 68.62 99 VAL A C 1
ATOM 789 O O . VAL A 1 99 ? 11.194 1.764 -10.950 1.00 68.62 99 VAL A O 1
ATOM 792 N N . ILE A 1 100 ? 9.960 -0.112 -11.030 1.00 79.75 100 ILE A N 1
ATOM 793 C CA . ILE A 1 100 ? 10.179 -0.453 -9.626 1.00 79.75 100 ILE A CA 1
ATOM 794 C C . ILE A 1 100 ? 11.519 -1.176 -9.569 1.00 79.75 100 ILE A C 1
ATOM 796 O O . ILE A 1 100 ? 11.658 -2.288 -10.072 1.00 79.75 100 ILE A O 1
ATOM 800 N N . GLU A 1 101 ? 12.520 -0.516 -8.998 1.00 78.62 101 GLU A N 1
ATOM 801 C CA . GLU A 1 101 ? 13.851 -1.094 -8.872 1.00 78.62 101 GLU A CA 1
ATOM 802 C C . GLU A 1 101 ? 13.831 -2.328 -7.963 1.00 78.62 101 GLU A C 1
ATOM 804 O O . GLU A 1 101 ? 13.197 -2.323 -6.902 1.00 78.62 101 GLU A O 1
ATOM 809 N N . ASP A 1 102 ? 14.600 -3.354 -8.335 1.00 85.75 102 ASP A N 1
ATOM 810 C CA . ASP A 1 102 ? 14.959 -4.462 -7.448 1.00 85.75 102 ASP A CA 1
ATOM 811 C C . ASP A 1 102 ? 15.916 -3.954 -6.354 1.00 85.75 102 ASP A C 1
ATOM 813 O O . ASP A 1 102 ? 17.139 -4.089 -6.416 1.00 85.75 102 ASP A O 1
ATOM 817 N N . SER A 1 103 ? 15.343 -3.242 -5.386 1.00 88.19 103 SER A N 1
ATOM 818 C CA . SER A 1 103 ? 16.054 -2.553 -4.318 1.00 88.19 103 SER A CA 1
ATOM 819 C C . SER A 1 103 ? 15.269 -2.609 -3.008 1.00 88.19 103 SER A C 1
ATOM 821 O O . SER A 1 103 ? 14.095 -2.995 -2.955 1.00 88.19 103 SER A O 1
ATOM 823 N N . ARG A 1 104 ? 15.913 -2.187 -1.912 1.00 88.50 104 ARG A N 1
ATOM 824 C CA . ARG A 1 104 ? 15.247 -2.067 -0.607 1.00 88.50 104 ARG A CA 1
ATOM 825 C C . ARG A 1 104 ? 14.050 -1.116 -0.678 1.00 88.50 104 ARG A C 1
ATOM 827 O O . ARG A 1 104 ? 13.009 -1.417 -0.112 1.00 88.50 104 ARG A O 1
ATOM 834 N N . THR A 1 105 ? 14.188 -0.002 -1.394 1.00 89.62 105 THR A N 1
ATOM 835 C CA . THR A 1 105 ? 13.107 0.977 -1.578 1.00 89.62 105 THR A CA 1
ATOM 836 C C . THR A 1 105 ? 11.938 0.370 -2.350 1.00 89.62 105 THR A C 1
ATOM 838 O O . THR A 1 105 ? 10.796 0.523 -1.927 1.00 89.62 105 THR A O 1
ATOM 841 N N . GLY A 1 106 ? 12.216 -0.382 -3.422 1.00 91.69 106 GLY A N 1
ATOM 842 C CA . GLY A 1 106 ? 11.180 -1.116 -4.151 1.00 91.69 106 GLY A CA 1
ATOM 843 C C . GLY A 1 106 ? 10.467 -2.137 -3.263 1.00 91.69 106 GLY A C 1
ATOM 844 O O . GLY A 1 106 ? 9.243 -2.189 -3.246 1.00 91.69 106 GLY A O 1
ATOM 845 N N . THR A 1 107 ? 11.219 -2.886 -2.452 1.00 92.50 107 THR A N 1
ATOM 846 C CA . THR A 1 107 ? 10.656 -3.876 -1.516 1.00 92.50 107 THR A CA 1
ATOM 847 C C . THR A 1 107 ? 9.719 -3.225 -0.494 1.00 92.50 107 THR A C 1
ATOM 849 O O . THR A 1 107 ? 8.599 -3.693 -0.317 1.00 92.50 107 THR A O 1
ATOM 852 N N . ILE A 1 108 ? 10.135 -2.109 0.117 1.00 93.19 108 ILE A N 1
ATOM 853 C CA . ILE A 1 108 ? 9.316 -1.348 1.076 1.00 93.19 108 ILE A CA 1
ATOM 854 C C . ILE A 1 108 ? 8.022 -0.857 0.421 1.00 93.19 108 ILE A C 1
ATOM 856 O O . ILE A 1 108 ? 6.955 -0.941 1.025 1.00 93.19 108 ILE A O 1
ATOM 860 N N . MET A 1 109 ? 8.095 -0.369 -0.819 1.00 94.19 109 MET A N 1
ATOM 861 C CA . MET A 1 109 ? 6.907 0.065 -1.551 1.00 94.19 109 MET A CA 1
ATOM 862 C C . MET A 1 109 ? 5.936 -1.096 -1.798 1.00 94.19 109 MET A C 1
ATOM 864 O O . MET A 1 109 ? 4.738 -0.940 -1.571 1.00 94.19 109 MET A O 1
ATOM 868 N N . ILE A 1 110 ? 6.437 -2.265 -2.219 1.00 94.62 110 ILE A N 1
ATOM 869 C CA . ILE A 1 110 ? 5.612 -3.468 -2.401 1.00 94.62 110 ILE A CA 1
ATOM 870 C C . ILE A 1 110 ? 4.937 -3.854 -1.081 1.00 94.62 110 ILE A C 1
ATOM 872 O O . ILE A 1 110 ? 3.719 -4.008 -1.043 1.00 94.62 110 ILE A O 1
ATOM 876 N N . GLU A 1 111 ? 5.691 -3.950 0.014 1.00 95.44 111 GLU A N 1
ATOM 877 C CA . GLU A 1 111 ? 5.154 -4.281 1.340 1.00 95.44 111 GLU A CA 1
ATOM 878 C C . GLU A 1 111 ? 4.074 -3.289 1.791 1.00 95.44 111 GLU A C 1
ATOM 880 O O . GLU A 1 111 ? 3.015 -3.697 2.275 1.00 95.44 111 GLU A O 1
ATOM 885 N N . ALA A 1 112 ? 4.313 -1.993 1.586 1.00 96.81 112 ALA A N 1
ATOM 886 C CA . ALA A 1 112 ? 3.366 -0.941 1.922 1.00 96.81 112 ALA A CA 1
ATOM 887 C C . ALA A 1 112 ? 2.072 -1.062 1.102 1.00 96.81 112 ALA A C 1
ATOM 889 O O . ALA A 1 112 ? 0.985 -0.992 1.671 1.00 96.81 112 ALA A O 1
ATOM 890 N N . ILE A 1 113 ? 2.166 -1.320 -0.208 1.00 96.88 113 ILE A N 1
ATOM 891 C CA . ILE A 1 113 ? 1.000 -1.546 -1.078 1.00 96.88 113 ILE A CA 1
ATOM 892 C C . ILE A 1 113 ? 0.201 -2.767 -0.606 1.00 96.88 113 ILE A C 1
ATOM 894 O O . ILE A 1 113 ? -1.024 -2.692 -0.502 1.00 96.88 113 ILE A O 1
ATOM 898 N N . LEU A 1 114 ? 0.870 -3.878 -0.284 1.00 97.50 114 LEU A N 1
ATOM 899 C CA . LEU A 1 114 ? 0.206 -5.094 0.195 1.00 97.50 114 LEU A CA 1
ATOM 900 C C . LEU A 1 114 ? -0.523 -4.862 1.524 1.00 97.50 114 LEU A C 1
ATOM 902 O O . LEU A 1 114 ? -1.657 -5.313 1.699 1.00 97.50 114 LEU A O 1
ATOM 906 N N . MET A 1 115 ? 0.104 -4.143 2.456 1.00 97.25 115 MET A N 1
ATOM 907 C CA . MET A 1 115 ? -0.506 -3.799 3.741 1.00 97.25 115 MET A CA 1
ATOM 908 C C . MET A 1 115 ? -1.688 -2.836 3.582 1.00 97.25 115 MET A C 1
ATOM 910 O O . MET A 1 115 ? -2.739 -3.052 4.195 1.00 97.25 115 MET A O 1
ATOM 914 N N . THR A 1 116 ? -1.566 -1.831 2.711 1.00 97.50 116 THR A N 1
ATOM 915 C CA . THR A 1 116 ? -2.674 -0.937 2.354 1.00 97.50 116 THR A CA 1
ATOM 916 C C . THR A 1 116 ? -3.829 -1.747 1.769 1.00 97.50 116 THR A C 1
ATOM 918 O O . THR A 1 116 ? -4.933 -1.692 2.305 1.00 97.50 116 THR A O 1
ATOM 921 N N . ALA A 1 117 ? -3.591 -2.591 0.760 1.00 97.44 117 ALA A N 1
ATOM 922 C CA . ALA A 1 117 ? -4.624 -3.428 0.143 1.00 97.44 117 ALA A CA 1
ATOM 923 C C . ALA A 1 117 ? -5.325 -4.356 1.156 1.00 97.44 117 ALA A C 1
ATOM 925 O O . ALA A 1 117 ? -6.554 -4.478 1.155 1.00 97.44 117 ALA A O 1
ATOM 926 N N . LYS A 1 118 ? -4.571 -4.939 2.094 1.00 96.31 118 LYS A N 1
ATOM 927 C CA . LYS A 1 118 ? -5.124 -5.748 3.189 1.00 96.31 118 LYS A CA 1
ATOM 928 C C . LYS A 1 118 ? -6.099 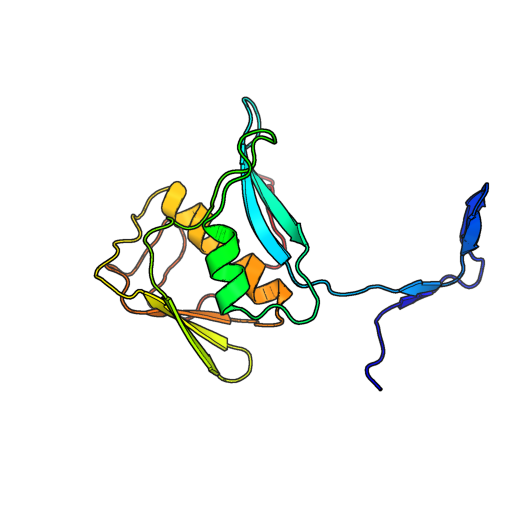-4.970 4.071 1.00 96.31 118 LYS A C 1
ATOM 930 O O . LYS A 1 118 ? -7.123 -5.522 4.494 1.00 96.31 118 LYS A O 1
ATOM 935 N N . SER A 1 119 ? -5.800 -3.703 4.366 1.00 95.38 119 SER A N 1
ATOM 936 C CA . SER A 1 119 ? -6.689 -2.853 5.171 1.00 95.38 119 SER A CA 1
ATOM 937 C C . SER A 1 119 ? -8.043 -2.633 4.479 1.00 95.38 119 SER A C 1
ATOM 939 O O . SER A 1 119 ? -9.076 -2.584 5.146 1.00 95.38 119 SER A O 1
ATOM 941 N N . PHE A 1 120 ? -8.057 -2.645 3.141 1.00 95.44 120 PHE A N 1
ATOM 942 C CA . PHE A 1 120 ? -9.258 -2.572 2.302 1.00 95.44 120 PHE A CA 1
ATOM 943 C C . PHE A 1 120 ? -9.969 -3.921 2.115 1.00 95.44 120 PHE A C 1
ATOM 945 O O . PHE A 1 120 ? -11.064 -3.962 1.558 1.00 95.44 120 PHE A O 1
ATOM 952 N N . GLY A 1 121 ? -9.399 -5.014 2.633 1.00 94.31 121 GLY A N 1
ATOM 953 C CA . GLY A 1 121 ? -10.005 -6.345 2.599 1.00 94.31 121 GLY A CA 1
ATOM 954 C C . GLY A 1 121 ? -9.635 -7.195 1.387 1.00 94.31 121 GLY A C 1
ATOM 955 O O . GLY A 1 121 ? -10.305 -8.196 1.159 1.00 94.31 121 GLY A O 1
ATOM 956 N N . TYR A 1 122 ? -8.595 -6.824 0.640 1.00 97.12 122 TYR A N 1
ATOM 957 C CA . TYR A 1 122 ? -8.041 -7.674 -0.412 1.00 97.12 122 TYR A CA 1
ATOM 958 C C . TYR A 1 122 ? -7.098 -8.729 0.170 1.00 97.12 122 TYR A C 1
ATOM 960 O O . TYR A 1 122 ? -6.349 -8.449 1.110 1.00 97.12 122 TYR A O 1
ATOM 968 N N . ASP A 1 123 ? -7.099 -9.913 -0.437 1.00 97.69 123 ASP A N 1
ATOM 969 C CA . ASP A 1 123 ? -6.210 -11.022 -0.076 1.00 97.69 123 ASP A CA 1
ATOM 970 C C . ASP A 1 123 ? -5.002 -11.118 -1.013 1.00 97.69 123 ASP A C 1
ATOM 972 O O . ASP A 1 123 ? -3.944 -11.625 -0.625 1.00 97.69 123 ASP A O 1
ATOM 976 N N . PHE A 1 124 ? -5.144 -10.598 -2.236 1.00 98.19 124 PHE A N 1
ATOM 977 C CA . PHE A 1 124 ? -4.108 -10.629 -3.261 1.00 98.19 124 PHE A CA 1
ATOM 978 C C . PHE A 1 124 ? -3.964 -9.286 -3.971 1.00 98.19 124 PHE A C 1
ATOM 980 O O . PHE A 1 124 ? -4.942 -8.569 -4.187 1.00 98.19 124 PHE A O 1
ATOM 987 N N . VAL A 1 125 ? -2.742 -8.981 -4.398 1.00 98.19 125 VAL A N 1
ATOM 988 C CA . VAL A 1 125 ? -2.430 -7.838 -5.256 1.00 98.19 125 VAL A CA 1
ATOM 989 C C . VAL A 1 125 ? -1.655 -8.324 -6.470 1.00 98.19 125 VAL A C 1
ATOM 991 O O . VAL A 1 125 ? -0.627 -8.985 -6.331 1.00 98.19 125 VAL A O 1
ATOM 994 N N . LYS A 1 126 ? -2.116 -7.974 -7.670 1.00 96.69 126 LYS A N 1
ATOM 995 C CA . LYS A 1 126 ? -1.363 -8.177 -8.907 1.00 96.69 126 LYS A CA 1
ATOM 996 C C . LYS A 1 126 ? -0.874 -6.832 -9.422 1.00 96.69 126 LYS A C 1
ATOM 998 O O . LYS A 1 126 ? -1.681 -5.954 -9.705 1.00 96.69 126 LYS A O 1
ATOM 1003 N N . ILE A 1 127 ? 0.440 -6.688 -9.570 1.00 93.38 127 ILE A N 1
ATOM 1004 C CA . ILE A 1 127 ? 1.054 -5.483 -10.135 1.00 93.38 127 ILE A CA 1
ATOM 1005 C C . ILE A 1 127 ? 1.380 -5.754 -11.603 1.00 93.38 127 ILE A C 1
ATOM 1007 O O . ILE A 1 127 ? 2.035 -6.742 -11.936 1.00 93.38 127 ILE A O 1
ATOM 1011 N N . ASN A 1 128 ? 0.878 -4.894 -12.481 1.00 91.50 128 ASN A N 1
ATOM 1012 C CA . ASN A 1 128 ? 1.044 -4.966 -13.927 1.00 91.50 128 ASN A CA 1
ATOM 1013 C C . ASN A 1 128 ? 1.909 -3.802 -14.422 1.00 91.50 128 ASN A C 1
ATOM 1015 O O . ASN A 1 128 ? 2.027 -2.774 -13.755 1.00 91.50 128 ASN A O 1
ATOM 1019 N N . ASN A 1 129 ? 2.473 -3.960 -15.622 1.00 87.25 129 ASN A N 1
ATOM 1020 C CA . ASN A 1 129 ? 3.337 -2.968 -16.279 1.00 87.25 129 ASN A CA 1
ATOM 1021 C C . ASN A 1 129 ? 4.607 -2.609 -15.488 1.00 87.25 129 ASN A C 1
ATOM 1023 O O . ASN A 1 129 ? 5.150 -1.518 -15.626 1.00 87.25 129 ASN A O 1
ATOM 1027 N N . ILE A 1 130 ? 5.100 -3.543 -14.678 1.00 83.38 130 ILE A N 1
ATOM 1028 C CA . ILE A 1 130 ? 6.393 -3.447 -14.003 1.00 83.38 130 ILE A CA 1
ATOM 1029 C C . ILE A 1 130 ? 7.496 -4.033 -14.895 1.00 83.38 130 ILE A C 1
ATOM 1031 O O . ILE A 1 130 ? 7.293 -5.029 -15.591 1.00 83.38 130 ILE A O 1
ATOM 1035 N N . SER A 1 131 ? 8.677 -3.417 -14.889 1.00 79.00 131 SER A N 1
ATOM 1036 C CA . SER A 1 131 ? 9.847 -3.952 -15.582 1.00 79.00 131 SER A CA 1
ATOM 1037 C C . SER A 1 131 ? 10.519 -5.049 -14.750 1.00 79.00 131 SER A C 1
ATOM 1039 O O . SER A 1 131 ? 11.131 -4.761 -13.722 1.00 79.00 131 SER A O 1
ATOM 1041 N N . GLY A 1 132 ? 10.466 -6.286 -15.236 1.00 81.44 132 GLY A N 1
ATOM 1042 C CA . GLY A 1 132 ? 11.093 -7.441 -14.594 1.00 81.44 132 GLY A CA 1
ATOM 1043 C C . GLY A 1 132 ? 10.149 -8.215 -13.675 1.00 81.44 132 GLY A C 1
ATOM 1044 O O . GLY A 1 132 ? 9.047 -7.776 -13.362 1.00 81.44 132 GLY A O 1
ATOM 1045 N N . ASP A 1 133 ? 10.613 -9.389 -13.252 1.00 87.00 133 ASP A N 1
ATOM 1046 C CA . ASP A 1 133 ? 9.788 -10.374 -12.542 1.00 87.00 133 ASP A CA 1
ATOM 1047 C C . ASP A 1 133 ? 10.056 -10.398 -11.031 1.00 87.00 133 ASP A C 1
ATOM 1049 O O . ASP A 1 133 ? 9.439 -11.167 -10.297 1.00 87.00 133 ASP A O 1
ATOM 1053 N N . ARG A 1 134 ? 10.975 -9.562 -10.530 1.00 90.19 134 ARG A N 1
ATOM 1054 C CA . ARG A 1 134 ? 11.377 -9.560 -9.119 1.00 90.19 134 ARG A CA 1
ATOM 1055 C C . ARG A 1 134 ? 11.580 -8.158 -8.565 1.00 90.19 134 ARG A C 1
ATOM 1057 O O . ARG A 1 134 ? 12.168 -7.310 -9.227 1.00 90.19 134 ARG A O 1
ATOM 1064 N N . VAL A 1 135 ? 11.151 -7.971 -7.319 1.00 90.00 135 VAL A N 1
ATOM 1065 C CA . VAL A 1 135 ? 11.461 -6.799 -6.489 1.00 90.00 135 VAL A CA 1
ATOM 1066 C C . VAL A 1 135 ? 11.842 -7.299 -5.099 1.00 90.00 135 VAL A C 1
ATOM 1068 O O . VAL A 1 135 ? 11.003 -7.784 -4.337 1.00 90.00 135 VAL A O 1
ATOM 1071 N N . GLY A 1 136 ? 13.132 -7.244 -4.784 1.00 88.94 136 GLY A N 1
ATOM 1072 C CA . GLY A 1 136 ? 13.717 -7.870 -3.611 1.00 88.94 136 GLY A CA 1
ATOM 1073 C C . GLY A 1 136 ? 13.448 -9.374 -3.584 1.00 88.94 136 GLY A C 1
ATOM 1074 O O . GLY A 1 136 ? 13.860 -10.151 -4.453 1.00 88.94 136 GLY A O 1
ATOM 1075 N N . TYR A 1 137 ? 12.744 -9.807 -2.542 1.00 89.19 137 TYR A N 1
ATOM 1076 C CA . TYR A 1 137 ? 12.378 -11.208 -2.364 1.00 89.19 137 TYR A CA 1
ATOM 1077 C C . TYR A 1 137 ? 11.021 -11.575 -2.986 1.00 89.19 137 TYR A C 1
ATOM 1079 O O . TYR A 1 137 ? 10.693 -12.762 -3.025 1.00 89.19 137 TYR A O 1
ATOM 1087 N N . TYR A 1 138 ? 10.262 -10.603 -3.500 1.00 92.00 138 TYR A N 1
ATOM 1088 C CA . TYR A 1 138 ? 8.976 -10.843 -4.151 1.00 92.00 138 TYR A CA 1
ATOM 1089 C C . TYR A 1 138 ? 9.146 -11.227 -5.618 1.00 92.00 138 TYR A C 1
ATOM 1091 O O . TYR A 1 138 ? 9.896 -10.589 -6.357 1.00 92.00 138 TYR A O 1
ATOM 1099 N N . ASP A 1 139 ? 8.404 -12.251 -6.034 1.00 92.81 139 ASP A N 1
ATOM 1100 C CA . ASP A 1 139 ? 8.158 -12.573 -7.437 1.00 92.81 139 ASP A CA 1
ATOM 1101 C C . ASP A 1 139 ? 6.878 -11.854 -7.883 1.00 92.81 139 ASP A C 1
ATOM 1103 O O . ASP A 1 139 ? 5.775 -12.237 -7.500 1.00 92.81 139 ASP A O 1
ATOM 1107 N N . VAL A 1 140 ? 7.034 -10.770 -8.641 1.00 92.69 140 VAL A N 1
ATOM 1108 C CA . VAL A 1 140 ? 5.934 -9.881 -9.069 1.00 92.69 140 VAL A CA 1
ATOM 1109 C C . VAL A 1 140 ? 5.305 -10.326 -10.398 1.00 92.69 140 VAL A C 1
ATOM 1111 O O . VAL A 1 140 ? 4.331 -9.725 -10.872 1.00 92.69 140 VAL A O 1
ATOM 1114 N N . SER A 1 141 ? 5.819 -11.410 -10.997 1.00 91.81 141 SER A N 1
ATOM 1115 C CA . SER A 1 141 ? 5.238 -12.018 -12.201 1.00 91.81 141 SER A CA 1
ATOM 1116 C C . SER A 1 141 ? 3.900 -12.716 -11.921 1.00 91.81 141 SER A C 1
ATOM 1118 O O . SER A 1 141 ? 3.052 -12.804 -12.810 1.00 91.81 141 SER A O 1
ATOM 1120 N N . GLU A 1 142 ? 3.616 -13.037 -10.658 1.00 93.81 142 GLU A N 1
ATOM 1121 C CA . GLU A 1 142 ? 2.376 -13.655 -10.175 1.00 93.81 142 GLU A CA 1
ATOM 1122 C C . GLU A 1 142 ? 1.631 -12.738 -9.177 1.00 93.81 142 GLU A C 1
ATOM 1124 O O . GLU A 1 142 ? 2.199 -11.757 -8.687 1.00 93.81 142 GLU A O 1
ATOM 1129 N N . PRO A 1 143 ? 0.339 -12.986 -8.879 1.00 97.06 143 PRO A N 1
ATOM 1130 C CA . PRO A 1 143 ? -0.360 -12.291 -7.800 1.00 97.06 143 PRO A CA 1
ATOM 1131 C C . PRO A 1 143 ? 0.300 -12.540 -6.435 1.00 97.06 143 PRO A C 1
ATOM 1133 O O . PRO A 1 143 ? 0.537 -13.679 -6.031 1.00 97.06 143 PRO A O 1
ATOM 1136 N N . LEU A 1 144 ? 0.548 -11.464 -5.694 1.00 97.38 144 LEU A N 1
ATOM 1137 C CA . LEU A 1 144 ? 1.147 -11.494 -4.366 1.00 97.38 144 LEU A CA 1
ATOM 1138 C C . LEU A 1 144 ? 0.064 -11.607 -3.297 1.00 97.38 144 LEU A C 1
ATOM 1140 O O . LEU A 1 144 ? -0.890 -10.832 -3.297 1.00 97.38 144 LEU A O 1
ATOM 1144 N N . ARG A 1 145 ? 0.229 -12.526 -2.344 1.00 97.12 145 ARG A N 1
ATOM 1145 C CA . ARG A 1 145 ? -0.637 -12.591 -1.160 1.00 97.12 145 ARG A CA 1
ATOM 1146 C C . ARG A 1 145 ? -0.292 -11.455 -0.198 1.00 97.12 145 ARG A C 1
ATOM 1148 O O . ARG A 1 145 ? 0.887 -11.206 0.057 1.00 97.12 145 ARG A O 1
ATOM 1155 N N . VAL A 1 146 ? -1.301 -10.818 0.391 1.00 96.31 146 VAL A N 1
ATOM 1156 C CA . VAL A 1 146 ? -1.065 -9.845 1.464 1.00 96.31 146 VAL A CA 1
ATOM 1157 C C . VAL A 1 146 ? -0.438 -10.528 2.694 1.00 96.31 146 VAL A C 1
ATOM 1159 O O . VAL A 1 146 ? -0.789 -11.669 3.019 1.00 96.31 146 VAL A O 1
ATOM 1162 N N . PRO A 1 147 ? 0.507 -9.876 3.393 1.00 90.69 147 PRO A N 1
ATOM 1163 C CA . PRO A 1 147 ? 1.209 -10.487 4.517 1.00 90.69 147 PRO A CA 1
ATOM 1164 C C . PRO A 1 147 ? 0.316 -10.581 5.761 1.00 90.69 147 PRO A C 1
ATOM 1166 O O . PRO A 1 147 ? -0.626 -9.806 5.949 1.00 90.69 147 PRO A O 1
ATOM 1169 N N . ASP A 1 148 ? 0.632 -11.508 6.665 1.00 85.81 148 ASP A N 1
ATOM 1170 C CA . ASP A 1 148 ? -0.134 -11.691 7.903 1.00 85.81 148 ASP A CA 1
ATOM 1171 C C . ASP A 1 148 ? 0.112 -10.554 8.915 1.00 85.81 148 ASP A C 1
ATOM 1173 O O . ASP A 1 148 ? -0.810 -10.184 9.645 1.00 85.81 148 ASP A O 1
ATOM 1177 N N . ALA A 1 149 ? 1.295 -9.930 8.894 1.00 82.75 149 ALA A N 1
ATOM 1178 C CA . ALA A 1 149 ? 1.661 -8.792 9.738 1.00 82.75 149 ALA A CA 1
ATOM 1179 C C . ALA A 1 149 ? 2.621 -7.823 9.022 1.00 82.75 149 ALA A C 1
ATOM 1181 O O . ALA A 1 149 ? 3.331 -8.213 8.097 1.00 82.75 149 ALA A O 1
ATOM 1182 N N . VAL A 1 150 ? 2.644 -6.573 9.492 1.00 84.50 150 VAL A N 1
ATOM 1183 C CA . VAL A 1 150 ? 3.597 -5.529 9.083 1.00 84.50 150 VAL A CA 1
ATOM 1184 C C . VAL A 1 150 ? 4.863 -5.588 9.951 1.00 84.50 150 VAL A C 1
ATOM 1186 O O . VAL A 1 150 ? 4.780 -5.976 11.114 1.00 84.50 150 VAL A O 1
ATOM 1189 N N . ASN A 1 151 ? 6.022 -5.202 9.404 1.00 83.50 151 ASN A N 1
ATOM 1190 C CA . ASN A 1 151 ? 7.329 -5.177 10.090 1.00 83.50 151 ASN A CA 1
ATOM 1191 C C . ASN A 1 151 ? 7.714 -6.490 10.815 1.00 83.50 151 ASN A C 1
ATOM 1193 O O . ASN A 1 151 ? 8.019 -6.464 12.012 1.00 83.50 151 ASN A O 1
ATOM 1197 N N . PRO A 1 152 ? 7.694 -7.659 10.149 1.00 71.12 152 PRO A N 1
ATOM 1198 C CA . PRO A 1 152 ? 8.038 -8.910 10.813 1.00 71.12 152 PRO A CA 1
ATOM 1199 C C . PRO A 1 152 ? 9.511 -8.925 11.254 1.00 71.12 152 PRO A C 1
ATOM 1201 O O . PRO A 1 152 ? 10.420 -8.712 10.453 1.00 71.12 152 PRO A O 1
ATOM 1204 N N . ILE A 1 153 ? 9.762 -9.248 12.526 1.00 70.56 153 ILE A N 1
ATOM 1205 C CA . ILE A 1 153 ? 11.110 -9.573 13.010 1.00 70.56 153 ILE A CA 1
ATOM 1206 C C . ILE A 1 153 ? 11.365 -11.048 12.698 1.00 70.56 153 ILE A C 1
ATOM 1208 O O . ILE A 1 153 ? 10.702 -11.926 13.254 1.00 70.56 153 ILE A O 1
ATOM 1212 N N . MET A 1 154 ? 12.326 -11.336 11.820 1.00 59.31 154 MET A N 1
ATOM 1213 C CA . MET A 1 154 ? 12.759 -12.715 11.592 1.00 59.31 154 MET A CA 1
ATOM 1214 C C . MET A 1 154 ? 13.579 -13.198 12.791 1.00 59.31 154 MET A C 1
ATOM 1216 O O . MET A 1 154 ? 14.675 -12.699 13.044 1.00 59.31 154 MET A O 1
ATOM 1220 N N . LEU A 1 155 ? 13.045 -14.166 13.536 1.00 59.94 155 LEU A N 1
ATOM 1221 C CA . LEU A 1 155 ? 13.791 -14.869 14.577 1.00 59.94 155 LEU A CA 1
ATOM 1222 C C . LEU A 1 155 ? 14.692 -15.915 13.899 1.00 59.94 155 LEU A C 1
ATOM 1224 O O . LEU A 1 155 ? 14.185 -16.771 13.173 1.00 59.94 155 LEU A O 1
ATOM 1228 N N . HIS A 1 156 ? 16.009 -15.806 14.100 1.00 51.28 156 HIS A N 1
ATOM 1229 C CA . HIS A 1 156 ? 16.999 -16.803 13.673 1.00 51.28 156 HIS A CA 1
ATOM 1230 C C . HIS A 1 156 ? 17.163 -17.901 14.725 1.00 51.28 156 HIS A C 1
ATOM 1232 O O . HIS A 1 156 ? 17.178 -17.553 15.929 1.00 51.28 156 HIS A O 1
#